Protein AF-E3MQ45-F1 (afdb_monomer_lite)

Foldseek 3Di:
DVVCVVPDPPPPDQDPVQQDDDDDDDDPDDDDDPPPDDDDDDDDPCPPVVCVVQPDDDPDDDDDDDCVLQDPPDDDLVSCPDFAKDFDWDQDDPPDPWFDDWDCPCVDTDGDRAPVCRNVVPPDDDPDDSVRRIDGGTHGDDDDRPPPPPVDPDD

Organism: Caenorhabditis remanei (NCBI:txid31234)

Radius of gyration: 19.61 Å; chains: 1; bounding box: 50×36×60 Å

pLDDT: mean 76.13, std 14.59, range [29.95, 93.06]

Structure (mmCIF, N/CA/C/O backbone):
data_AF-E3MQ45-F1
#
_entry.id   AF-E3MQ45-F1
#
loop_
_atom_site.group_PDB
_atom_site.id
_atom_site.type_symbol
_atom_site.label_atom_id
_atom_site.label_alt_id
_atom_site.label_comp_id
_atom_site.label_asym_id
_atom_site.label_entity_id
_atom_site.label_seq_id
_atom_site.pdbx_PDB_ins_code
_atom_site.Cartn_x
_atom_site.Cartn_y
_atom_site.Cartn_z
_atom_site.occupancy
_atom_site.B_iso_or_equiv
_atom_site.auth_seq_id
_atom_site.auth_comp_id
_atom_site.auth_asym_id
_atom_site.auth_atom_id
_atom_site.pdbx_PDB_model_num
ATOM 1 N N . MET A 1 1 ? 7.274 14.272 -33.955 1.00 42.59 1 MET A N 1
ATOM 2 C CA . MET A 1 1 ? 7.916 14.493 -32.634 1.00 42.59 1 MET A CA 1
ATOM 3 C C . MET A 1 1 ? 6.889 14.748 -31.536 1.00 42.59 1 MET A C 1
ATOM 5 O O . MET A 1 1 ? 7.006 14.107 -30.505 1.00 42.59 1 MET A O 1
ATOM 9 N N . ALA A 1 2 ? 5.870 15.592 -31.743 1.00 47.84 2 ALA A N 1
ATOM 10 C CA . ALA A 1 2 ? 4.781 15.780 -30.772 1.00 47.84 2 ALA A CA 1
ATOM 11 C C . ALA A 1 2 ? 4.006 14.478 -30.467 1.00 47.84 2 ALA A C 1
ATOM 13 O O . ALA A 1 2 ? 3.810 14.155 -29.301 1.00 47.84 2 ALA A O 1
ATOM 14 N N . ASP A 1 3 ? 3.702 13.669 -31.490 1.00 45.19 3 ASP A N 1
ATOM 15 C CA . ASP A 1 3 ? 3.008 12.377 -31.310 1.00 45.19 3 ASP A CA 1
ATOM 16 C C . ASP A 1 3 ? 3.829 11.341 -30.534 1.00 45.19 3 ASP A C 1
ATOM 18 O O . ASP A 1 3 ? 3.272 10.460 -29.886 1.00 45.19 3 ASP A O 1
ATOM 22 N N . PHE A 1 4 ? 5.161 11.458 -30.568 1.00 45.94 4 PHE A N 1
ATOM 23 C CA . PHE A 1 4 ? 6.047 10.609 -29.775 1.00 45.94 4 PHE A CA 1
ATOM 24 C C . PHE A 1 4 ? 5.925 10.963 -28.291 1.00 45.94 4 PHE A C 1
ATOM 26 O O . PHE A 1 4 ? 5.769 10.076 -27.473 1.00 45.94 4 PHE A O 1
ATOM 33 N N . PHE A 1 5 ? 5.895 12.246 -27.926 1.00 48.53 5 PHE A N 1
ATOM 34 C CA . PHE A 1 5 ? 5.673 12.642 -26.531 1.00 48.53 5 PHE A CA 1
ATOM 35 C C . PHE A 1 5 ? 4.230 12.424 -26.053 1.00 48.53 5 PHE A C 1
ATOM 37 O O . PHE A 1 5 ? 4.022 12.239 -24.858 1.00 48.53 5 PHE A O 1
ATOM 44 N N . ALA A 1 6 ? 3.249 12.431 -26.961 1.00 48.47 6 ALA A N 1
ATOM 45 C CA . ALA A 1 6 ? 1.842 12.201 -26.631 1.00 48.47 6 ALA A CA 1
ATOM 46 C C . ALA A 1 6 ? 1.508 10.715 -26.408 1.00 48.47 6 ALA A C 1
ATOM 48 O O . ALA A 1 6 ? 0.724 10.398 -25.519 1.00 48.47 6 ALA A O 1
ATOM 49 N N . ASN A 1 7 ? 2.122 9.814 -27.186 1.00 42.94 7 ASN A N 1
ATOM 50 C CA . ASN A 1 7 ? 1.800 8.381 -27.173 1.00 42.94 7 ASN A CA 1
ATOM 51 C C . ASN A 1 7 ? 2.869 7.506 -26.504 1.00 42.94 7 ASN A C 1
ATOM 53 O O . ASN A 1 7 ? 2.662 6.305 -26.334 1.00 42.94 7 ASN A O 1
ATOM 57 N N . HIS A 1 8 ? 4.030 8.059 -26.148 1.00 40.94 8 HIS A N 1
ATOM 58 C CA . HIS A 1 8 ? 5.042 7.305 -25.421 1.00 40.94 8 HIS A CA 1
ATOM 59 C C . HIS A 1 8 ? 4.682 7.294 -23.937 1.00 40.94 8 HIS A C 1
ATOM 61 O O . HIS A 1 8 ? 4.853 8.291 -23.230 1.00 40.94 8 HIS A O 1
ATOM 67 N N . GLU A 1 9 ? 4.201 6.148 -23.449 1.00 45.12 9 GLU A N 1
ATOM 68 C CA . GLU A 1 9 ? 4.227 5.854 -22.022 1.00 45.12 9 GLU A CA 1
ATOM 69 C C . GLU A 1 9 ? 5.687 5.915 -21.581 1.00 45.12 9 GLU A C 1
ATOM 71 O O . GLU A 1 9 ? 6.463 4.984 -21.790 1.00 45.12 9 GLU A O 1
ATOM 76 N N . VAL A 1 10 ? 6.093 7.058 -21.025 1.00 47.09 10 VAL A N 1
ATOM 77 C CA . VAL A 1 10 ? 7.412 7.210 -20.424 1.00 47.09 10 VAL A CA 1
ATOM 78 C C . VAL A 1 10 ? 7.531 6.083 -19.408 1.00 47.09 10 VAL A C 1
ATOM 80 O O . VAL A 1 10 ? 6.861 6.119 -18.373 1.00 47.09 10 VAL A O 1
ATOM 83 N N . SER A 1 11 ? 8.369 5.086 -19.705 1.00 52.78 11 SER A N 1
ATOM 84 C CA . SER A 1 11 ? 8.830 4.110 -18.726 1.00 52.78 11 SER A CA 1
ATOM 85 C C . SER A 1 11 ? 9.604 4.904 -17.687 1.00 52.78 11 SER A C 1
ATOM 87 O O . SER A 1 11 ? 10.809 5.127 -17.805 1.00 52.78 11 SER A O 1
ATOM 89 N N . ARG A 1 12 ? 8.872 5.466 -16.722 1.00 57.78 12 ARG A N 1
ATOM 90 C CA . ARG A 1 12 ? 9.441 6.290 -15.667 1.00 57.78 12 ARG A CA 1
ATOM 91 C C . ARG A 1 12 ? 10.474 5.433 -14.953 1.00 57.78 12 ARG A C 1
ATOM 93 O O . ARG A 1 12 ? 10.245 4.251 -14.706 1.00 57.78 12 ARG A O 1
ATOM 100 N N . ILE A 1 13 ? 11.600 6.045 -14.610 1.00 68.38 13 ILE A N 1
ATOM 101 C CA . ILE A 1 13 ? 12.596 5.415 -13.748 1.00 68.38 13 ILE A CA 1
ATOM 102 C C . ILE A 1 13 ? 11.873 4.935 -12.482 1.00 68.38 13 ILE A C 1
ATOM 104 O O . ILE A 1 13 ? 11.053 5.668 -11.916 1.00 68.38 13 ILE A O 1
ATOM 108 N N . LEU A 1 14 ? 12.138 3.695 -12.067 1.00 76.12 14 LEU A N 1
ATOM 109 C CA . LEU A 1 14 ? 11.556 3.110 -10.865 1.00 76.12 14 LEU A CA 1
ATOM 110 C C . LEU A 1 14 ? 12.016 3.906 -9.636 1.00 76.12 14 LEU A C 1
ATOM 112 O O . LEU A 1 14 ? 13.109 3.706 -9.114 1.00 76.12 14 LEU A O 1
ATOM 116 N N . GLN A 1 15 ? 11.173 4.824 -9.170 1.00 79.19 15 GLN A N 1
ATOM 117 C CA . GLN A 1 15 ? 11.413 5.592 -7.951 1.00 79.19 15 GLN A CA 1
ATOM 118 C C . GLN A 1 15 ? 10.844 4.833 -6.752 1.00 79.19 15 GLN A C 1
ATOM 120 O O . GLN A 1 15 ? 9.631 4.822 -6.530 1.00 79.19 15 GLN A O 1
ATOM 125 N N . MET A 1 16 ? 11.722 4.201 -5.972 1.00 81.12 16 MET A N 1
ATOM 126 C CA . MET A 1 16 ? 11.342 3.407 -4.793 1.00 81.12 16 MET A CA 1
ATOM 127 C C . MET A 1 16 ? 10.621 4.234 -3.725 1.00 81.12 16 MET A C 1
ATOM 129 O O . MET A 1 16 ? 9.694 3.751 -3.084 1.00 81.12 16 MET A O 1
ATOM 133 N N . GLU A 1 17 ? 10.976 5.511 -3.595 1.00 81.62 17 GLU A N 1
ATOM 134 C CA . GLU A 1 17 ? 10.362 6.449 -2.648 1.00 81.62 17 GLU A CA 1
ATOM 135 C C . GLU A 1 17 ? 8.849 6.595 -2.847 1.00 81.62 17 GLU A C 1
ATOM 137 O O . GLU A 1 17 ? 8.108 6.832 -1.894 1.00 81.62 17 GLU A O 1
ATOM 142 N N . ARG A 1 18 ? 8.359 6.399 -4.079 1.00 80.44 18 ARG A N 1
ATOM 143 C CA . ARG A 1 18 ? 6.925 6.487 -4.383 1.00 80.44 18 ARG A CA 1
ATOM 144 C C . ARG A 1 18 ? 6.123 5.320 -3.806 1.00 80.44 18 ARG A C 1
ATOM 146 O O . ARG A 1 18 ? 4.929 5.492 -3.583 1.00 80.44 18 ARG A O 1
ATOM 153 N N . ALA A 1 19 ? 6.763 4.181 -3.536 1.00 82.56 19 ALA A N 1
ATOM 154 C CA . ALA A 1 19 ? 6.132 3.041 -2.874 1.00 82.56 19 ALA A CA 1
ATOM 155 C C . ALA A 1 19 ? 6.020 3.229 -1.351 1.00 82.56 19 ALA A C 1
ATOM 157 O O . ALA A 1 19 ? 5.260 2.519 -0.694 1.00 82.56 19 ALA A O 1
ATOM 158 N N . LEU A 1 20 ? 6.760 4.182 -0.774 1.00 84.44 20 LEU A N 1
ATOM 159 C CA . LEU A 1 20 ? 6.705 4.470 0.654 1.00 84.44 20 LEU A CA 1
ATOM 160 C C . LEU A 1 20 ? 5.472 5.322 0.947 1.00 84.44 20 LEU A C 1
ATOM 162 O O . LEU A 1 20 ? 5.437 6.521 0.664 1.00 84.44 20 LEU A O 1
ATOM 166 N N . VAL A 1 21 ? 4.447 4.703 1.521 1.00 83.44 21 VAL A N 1
ATOM 167 C CA . VAL A 1 21 ? 3.215 5.363 1.966 1.00 83.44 21 VAL A CA 1
ATOM 168 C C . VAL A 1 21 ? 3.082 5.255 3.481 1.00 83.44 21 VAL A C 1
ATOM 170 O O . VAL A 1 21 ? 3.581 4.314 4.092 1.00 83.44 21 VAL A O 1
ATOM 173 N N . GLY A 1 22 ? 2.464 6.267 4.091 1.00 84.56 22 GLY A N 1
ATOM 174 C CA . GLY A 1 22 ? 2.228 6.287 5.532 1.00 84.56 22 GLY A CA 1
ATOM 175 C C . GLY A 1 22 ? 1.091 5.354 5.949 1.00 84.56 22 GLY A C 1
ATOM 176 O O . GLY A 1 22 ? 0.584 4.558 5.158 1.00 84.56 22 GLY A O 1
ATOM 177 N N . CYS A 1 23 ? 0.664 5.488 7.204 1.00 82.56 23 CYS A N 1
ATOM 178 C CA . CYS A 1 23 ? -0.513 4.785 7.703 1.00 82.56 23 CYS A CA 1
ATOM 179 C C . CYS A 1 23 ? -1.781 5.171 6.933 1.00 82.56 23 CYS A C 1
ATOM 181 O O . CYS A 1 23 ? -1.942 6.306 6.485 1.00 82.56 23 CYS A O 1
ATOM 183 N N . ARG A 1 24 ? -2.723 4.228 6.877 1.00 84.62 24 ARG A N 1
ATOM 184 C CA . ARG A 1 24 ? -4.101 4.498 6.477 1.00 84.62 24 ARG A CA 1
ATOM 185 C C . ARG A 1 24 ? -4.839 5.155 7.638 1.00 84.62 24 ARG A C 1
ATOM 187 O O . ARG A 1 24 ? -4.930 4.577 8.719 1.00 84.62 24 ARG A O 1
ATOM 194 N N . THR A 1 25 ? -5.382 6.337 7.395 1.00 82.19 25 THR A N 1
ATOM 195 C CA . THR A 1 25 ? -6.249 7.060 8.328 1.00 82.19 25 THR A CA 1
ATOM 196 C C . THR A 1 25 ? -7.534 7.406 7.599 1.00 82.19 25 THR A C 1
ATOM 198 O O . THR A 1 25 ? -7.540 8.288 6.745 1.00 82.19 25 THR A O 1
ATOM 201 N N . GLU A 1 26 ? -8.610 6.692 7.909 1.00 80.31 26 GLU A N 1
ATOM 202 C CA . GLU A 1 26 ? -9.913 6.874 7.274 1.00 80.31 26 GLU A CA 1
ATOM 203 C C . GLU A 1 26 ? -11.017 6.857 8.321 1.00 80.31 26 GLU A C 1
ATOM 205 O O . GLU A 1 26 ? -10.942 6.140 9.320 1.00 80.31 26 GLU A O 1
ATOM 210 N N . VAL A 1 27 ? -12.059 7.644 8.065 1.00 81.94 27 VAL A N 1
ATOM 211 C CA . VAL A 1 27 ? -13.252 7.703 8.901 1.00 81.94 27 VAL A CA 1
ATOM 212 C C . VAL A 1 27 ? -14.394 7.040 8.142 1.00 81.94 27 VAL A C 1
ATOM 214 O O . VAL A 1 27 ? -14.890 7.587 7.164 1.00 81.94 27 VAL A O 1
ATOM 217 N N . PHE A 1 28 ? -14.831 5.867 8.600 1.00 79.94 28 PHE A N 1
ATOM 218 C CA . PHE A 1 28 ? -15.963 5.155 7.987 1.00 79.94 28 PHE A CA 1
ATOM 219 C C . PHE A 1 28 ? -17.321 5.695 8.438 1.00 79.94 28 PHE A C 1
ATOM 221 O O . PHE A 1 28 ? -18.320 5.557 7.735 1.00 79.94 28 PHE A O 1
ATOM 228 N N . ARG A 1 29 ? -17.384 6.269 9.644 1.00 78.00 29 ARG A N 1
ATOM 229 C CA . ARG A 1 29 ? -18.615 6.804 10.222 1.00 78.00 29 ARG A CA 1
ATOM 230 C C . ARG A 1 29 ? -18.284 7.900 11.229 1.00 78.00 29 ARG A C 1
ATOM 232 O O . ARG A 1 29 ? -17.557 7.651 12.183 1.00 78.00 29 ARG A O 1
ATOM 239 N N . LEU A 1 30 ? -18.832 9.094 11.006 1.00 80.19 30 LEU A N 1
ATOM 240 C CA . LEU A 1 30 ? -18.604 10.268 11.858 1.00 80.19 30 LEU A CA 1
ATOM 241 C C . LEU A 1 30 ? -19.433 10.234 13.148 1.00 80.19 30 LEU A C 1
ATOM 243 O O . LEU A 1 30 ? -18.954 10.660 14.192 1.00 80.19 30 LEU A O 1
ATOM 247 N N . ILE A 1 31 ? -20.672 9.734 13.078 1.00 80.50 31 ILE A N 1
ATOM 248 C CA . ILE A 1 31 ? -21.613 9.718 14.203 1.00 80.50 31 ILE A CA 1
ATOM 249 C C . ILE A 1 31 ? -22.230 8.323 14.321 1.00 80.50 31 ILE A C 1
ATOM 251 O O . ILE A 1 31 ? -22.706 7.749 13.338 1.00 80.50 31 ILE A O 1
ATOM 255 N N . VAL A 1 32 ? -22.228 7.774 15.532 1.00 78.31 32 VAL A N 1
ATOM 256 C CA . VAL A 1 32 ? -22.889 6.512 15.882 1.00 78.31 32 VAL A CA 1
ATOM 257 C C . VAL A 1 32 ? -23.914 6.819 16.971 1.00 78.31 32 VAL A C 1
ATOM 259 O O . VAL A 1 32 ? -23.555 7.397 17.990 1.00 78.31 32 VAL A O 1
ATOM 262 N N . ASP A 1 33 ? -25.181 6.449 16.753 1.00 79.50 33 ASP A N 1
ATOM 263 C CA . ASP A 1 33 ? -26.229 6.570 17.777 1.00 79.50 33 ASP A CA 1
ATOM 264 C C . ASP A 1 33 ? -25.995 5.491 18.853 1.00 79.50 33 ASP A C 1
ATOM 266 O O . ASP A 1 33 ? -26.108 4.289 18.576 1.00 79.50 33 ASP A O 1
ATOM 270 N N . ASP A 1 34 ? -25.622 5.923 20.060 1.00 68.62 34 ASP A N 1
ATOM 271 C CA . ASP A 1 34 ? -25.202 5.085 21.196 1.00 68.62 34 ASP A CA 1
ATOM 272 C C . ASP A 1 34 ? -26.389 4.583 22.040 1.00 68.62 34 ASP A C 1
ATOM 274 O O . ASP A 1 34 ? -26.365 4.524 23.268 1.00 68.62 34 ASP A O 1
ATOM 278 N N . LYS A 1 35 ? -27.501 4.227 21.393 1.00 74.94 35 LYS A N 1
ATOM 279 C CA . LYS A 1 35 ? -28.667 3.672 22.097 1.00 74.94 35 LYS A CA 1
ATOM 280 C C . LYS A 1 35 ? -28.402 2.222 22.511 1.00 74.94 35 LYS A C 1
ATOM 282 O O . LYS A 1 35 ? -28.909 1.292 21.887 1.00 74.94 35 LYS A O 1
ATOM 287 N N . GLY A 1 36 ? -27.588 2.043 23.552 1.00 71.94 36 GLY A N 1
ATOM 288 C CA . GLY A 1 36 ? -27.342 0.766 24.225 1.00 71.94 36 GLY A CA 1
ATOM 289 C C . GLY A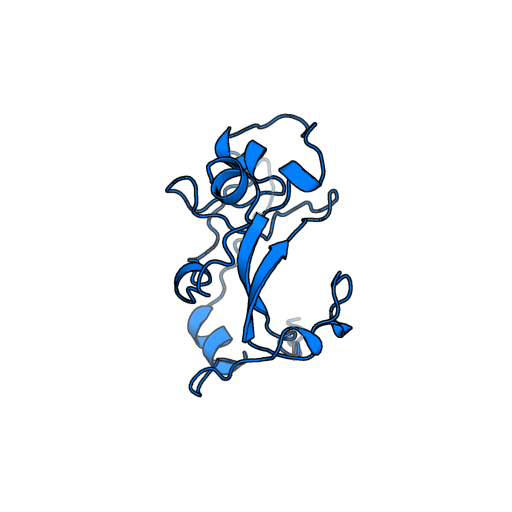 1 36 ? -26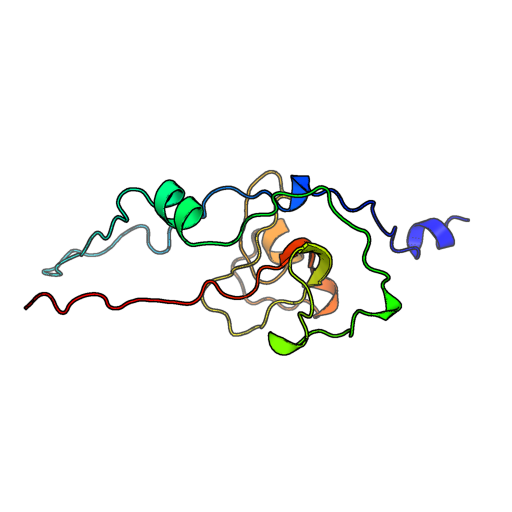.408 -0.192 23.482 1.00 71.94 36 GLY A C 1
ATOM 290 O O . GLY A 1 36 ? -26.551 -1.405 23.630 1.00 71.94 36 GLY A O 1
ATOM 291 N N . LYS A 1 37 ? -25.474 0.314 22.664 1.00 79.62 37 LYS A N 1
ATOM 292 C CA . LYS A 1 37 ? -24.518 -0.524 21.924 1.00 79.62 37 LYS A CA 1
ATOM 293 C C . LYS A 1 37 ? -23.145 -0.477 22.585 1.00 79.62 37 LYS A C 1
ATOM 295 O O . LYS A 1 37 ? -22.591 0.587 22.803 1.00 79.62 37 LYS A O 1
ATOM 300 N N . ILE A 1 38 ? -22.555 -1.641 22.840 1.00 78.88 38 ILE A N 1
ATOM 301 C CA . ILE A 1 38 ? -21.168 -1.725 23.311 1.00 78.88 38 ILE A CA 1
ATOM 302 C C . ILE A 1 38 ? -20.245 -1.539 22.104 1.00 78.88 38 ILE A C 1
ATOM 304 O O . ILE A 1 38 ? -20.320 -2.298 21.135 1.00 78.88 38 ILE A O 1
ATOM 308 N N . MET A 1 39 ? -19.387 -0.521 22.155 1.00 79.56 39 MET A N 1
ATOM 309 C CA . MET A 1 39 ? -18.393 -0.246 21.122 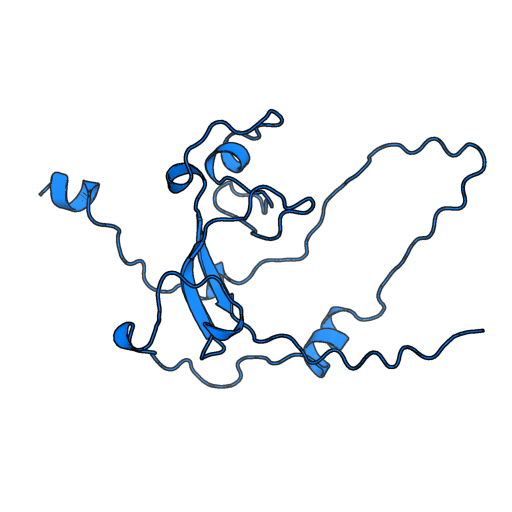1.00 79.56 39 MET A CA 1
ATOM 310 C C . MET A 1 39 ? -17.023 -0.757 21.563 1.00 79.56 39 MET A C 1
ATOM 312 O O . MET A 1 39 ? -16.530 -0.401 22.630 1.00 79.56 39 MET A O 1
ATOM 316 N N . ASN A 1 40 ? -16.395 -1.571 20.715 1.00 83.25 40 ASN A N 1
ATOM 317 C CA . ASN A 1 40 ? -15.064 -2.106 20.976 1.00 83.25 40 ASN A CA 1
ATOM 318 C C . ASN A 1 40 ? -14.018 -1.255 20.260 1.00 83.25 40 ASN A C 1
ATOM 320 O O . ASN A 1 40 ? -14.070 -1.095 19.039 1.00 83.25 40 ASN A O 1
ATOM 324 N N . PHE A 1 41 ? -13.051 -0.746 21.018 1.00 86.19 41 PHE A N 1
ATOM 325 C CA . PHE A 1 41 ? -11.864 -0.104 20.475 1.00 86.19 41 PHE A CA 1
ATOM 326 C C . PHE A 1 41 ? -10.709 -1.106 20.489 1.00 86.19 41 PHE A C 1
ATOM 328 O O . PHE A 1 41 ? -10.285 -1.556 21.551 1.00 86.19 41 PHE A O 1
ATOM 335 N N . ASN A 1 42 ? -10.226 -1.467 19.302 1.00 89.56 42 ASN A N 1
ATOM 336 C CA . ASN A 1 42 ? -9.098 -2.377 19.145 1.00 89.56 42 ASN A CA 1
ATOM 337 C C . ASN A 1 42 ? -7.864 -1.575 18.750 1.00 89.56 42 ASN A C 1
ATOM 339 O O . ASN A 1 42 ? -7.834 -0.996 17.665 1.00 89.56 42 ASN A O 1
ATOM 343 N N . ASP A 1 43 ? -6.844 -1.602 19.601 1.00 90.88 43 ASP A N 1
ATOM 344 C CA . ASP A 1 43 ? -5.530 -1.048 19.297 1.00 90.88 43 ASP A CA 1
ATOM 345 C C . ASP A 1 43 ? -4.474 -2.154 19.279 1.00 90.88 43 ASP A C 1
ATOM 347 O O . ASP A 1 43 ? -4.506 -3.097 20.076 1.00 90.88 43 ASP A O 1
ATOM 351 N N . VAL A 1 44 ? -3.538 -2.052 18.340 1.00 88.50 44 VAL A N 1
ATOM 352 C CA . VAL A 1 44 ? -2.438 -3.003 18.197 1.00 88.50 44 VAL A CA 1
ATOM 353 C C . VAL A 1 44 ? -1.205 -2.411 18.860 1.00 88.50 44 VAL A C 1
ATOM 355 O O . VAL A 1 44 ? -0.527 -1.548 18.301 1.00 88.50 44 VAL A O 1
ATOM 358 N N . ILE A 1 45 ? -0.863 -2.942 20.032 1.00 91.19 45 ILE A N 1
ATOM 359 C CA . ILE A 1 45 ? 0.350 -2.552 20.751 1.00 91.19 45 ILE A CA 1
ATOM 360 C C . ILE A 1 45 ? 1.570 -2.875 19.880 1.00 91.19 45 ILE A C 1
ATOM 362 O O . ILE A 1 45 ? 1.793 -4.023 19.492 1.00 91.19 45 ILE A O 1
ATOM 366 N N . SER A 1 46 ? 2.388 -1.859 19.596 1.00 91.50 46 SER A N 1
ATOM 367 C CA . SER A 1 46 ? 3.640 -2.005 18.842 1.00 91.50 46 SER A CA 1
ATOM 368 C C . SER A 1 46 ? 3.455 -2.593 17.434 1.00 91.50 46 SER A C 1
ATOM 370 O O . SER A 1 46 ? 4.180 -3.515 17.041 1.00 91.50 46 SER A O 1
ATOM 372 N N . LEU A 1 47 ? 2.520 -2.042 16.647 1.00 89.56 47 LEU A N 1
ATOM 373 C CA . LEU A 1 47 ? 2.277 -2.449 15.255 1.00 89.56 47 LEU A CA 1
ATOM 374 C C . LEU A 1 47 ? 3.567 -2.461 14.414 1.00 89.56 47 LEU A C 1
ATOM 376 O O . LEU A 1 47 ? 3.936 -3.503 13.874 1.00 89.56 47 LEU A O 1
ATOM 380 N N . TYR A 1 48 ? 4.293 -1.339 14.347 1.00 90.56 48 TYR A N 1
ATOM 381 C CA . TYR A 1 48 ? 5.522 -1.236 13.549 1.00 90.56 48 TYR A CA 1
ATOM 382 C C . TYR A 1 48 ? 6.611 -2.233 13.983 1.00 90.56 48 TYR A C 1
ATOM 384 O O . TYR A 1 48 ? 7.067 -2.994 13.128 1.00 90.56 48 TYR A O 1
ATOM 392 N N . PRO A 1 49 ? 7.001 -2.323 15.275 1.00 93.06 49 PRO A N 1
ATOM 393 C CA . PRO A 1 49 ? 7.934 -3.355 15.733 1.00 93.06 49 PRO A CA 1
ATOM 394 C C . PRO A 1 49 ? 7.494 -4.784 15.408 1.00 93.06 49 PRO A C 1
ATOM 396 O O . PRO A 1 49 ? 8.319 -5.611 15.019 1.00 93.06 49 PRO A O 1
ATOM 399 N N . SER A 1 50 ? 6.198 -5.080 15.523 1.00 90.06 50 SER A N 1
ATOM 400 C CA . SER A 1 50 ? 5.661 -6.403 15.195 1.00 90.06 50 SER A CA 1
ATOM 401 C C . SER A 1 50 ? 5.833 -6.725 13.711 1.00 90.06 50 SER A C 1
ATOM 403 O O . SER A 1 50 ? 6.308 -7.808 13.370 1.00 90.06 50 SER A O 1
ATOM 405 N N . VAL A 1 51 ? 5.521 -5.779 12.819 1.00 89.06 51 VAL A N 1
ATOM 406 C CA . VAL A 1 51 ? 5.738 -5.956 11.376 1.00 89.06 51 VAL A CA 1
ATOM 407 C C . VAL A 1 51 ? 7.231 -6.102 11.077 1.00 89.06 51 VAL A C 1
ATOM 409 O O . VAL A 1 51 ? 7.602 -7.046 10.386 1.00 89.06 51 VAL A O 1
ATOM 412 N N . MET A 1 52 ? 8.093 -5.263 11.664 1.00 88.94 52 MET A N 1
ATOM 413 C CA . MET A 1 52 ? 9.556 -5.344 11.511 1.00 88.94 52 MET A CA 1
ATOM 414 C C . MET A 1 52 ? 10.137 -6.703 11.924 1.00 88.94 52 MET A C 1
ATOM 416 O O . MET A 1 52 ? 11.080 -7.183 11.303 1.00 88.94 52 MET A O 1
ATOM 420 N N . LYS A 1 53 ? 9.560 -7.351 12.943 1.00 88.12 53 LYS A N 1
ATOM 421 C CA . LYS A 1 53 ? 10.011 -8.659 13.434 1.00 88.12 53 LYS A CA 1
ATOM 422 C C . LYS A 1 53 ? 9.564 -9.829 12.556 1.00 88.12 53 LYS A C 1
ATOM 424 O O . LYS A 1 53 ? 10.307 -10.796 12.406 1.00 88.12 53 LYS A O 1
ATOM 429 N N . TYR A 1 54 ? 8.328 -9.795 12.055 1.00 86.75 54 TYR A N 1
ATOM 430 C CA . TYR A 1 54 ? 7.704 -10.966 11.425 1.00 86.75 54 TYR A CA 1
ATOM 431 C C . TYR A 1 54 ? 7.628 -10.899 9.899 1.00 86.75 54 TYR A C 1
ATOM 433 O O . TYR A 1 54 ? 7.499 -11.944 9.256 1.00 86.75 54 TYR A O 1
ATOM 441 N N . CYS A 1 55 ? 7.686 -9.707 9.311 1.00 84.44 55 CYS A N 1
ATOM 442 C CA . CYS A 1 55 ? 7.603 -9.534 7.869 1.00 84.44 55 CYS A CA 1
ATOM 443 C C . CYS A 1 55 ? 8.975 -9.428 7.207 1.00 84.44 55 CYS A C 1
ATOM 445 O O . CYS A 1 55 ? 9.992 -9.157 7.838 1.00 84.44 55 CYS A O 1
ATOM 447 N N . ARG A 1 56 ? 8.997 -9.716 5.904 1.00 84.12 56 ARG A N 1
ATOM 448 C CA . ARG A 1 56 ? 10.214 -9.672 5.095 1.00 84.12 56 ARG A CA 1
ATOM 449 C C . ARG A 1 56 ? 10.478 -8.239 4.657 1.00 84.12 56 ARG A C 1
ATOM 451 O O . ARG A 1 56 ? 9.593 -7.617 4.074 1.00 84.12 56 ARG A O 1
ATOM 458 N N . PHE A 1 57 ? 11.703 -7.781 4.875 1.00 83.44 57 PHE A N 1
ATOM 459 C CA . PHE A 1 57 ? 12.189 -6.486 4.413 1.00 83.44 57 PHE A CA 1
ATOM 460 C C . PHE A 1 57 ? 13.325 -6.676 3.408 1.00 83.44 57 PHE A C 1
ATOM 462 O O . PHE A 1 57 ? 14.063 -7.662 3.507 1.00 83.44 57 PHE A O 1
ATOM 469 N N . PRO A 1 58 ? 13.470 -5.762 2.437 1.00 85.12 58 PRO A N 1
ATOM 470 C CA . PRO A 1 58 ? 14.661 -5.719 1.605 1.00 85.12 58 PRO A CA 1
ATOM 471 C C . PRO A 1 58 ? 15.862 -5.305 2.470 1.00 85.12 58 PRO A C 1
ATOM 473 O O . PRO A 1 58 ? 15.814 -4.280 3.144 1.00 85.12 58 PRO A O 1
ATOM 476 N N . VAL A 1 59 ? 16.917 -6.121 2.476 1.00 84.62 59 VAL A N 1
ATOM 477 C CA . VAL A 1 59 ? 18.183 -5.842 3.190 1.00 84.62 59 VAL A CA 1
ATOM 478 C C . VAL A 1 59 ? 19.305 -5.521 2.202 1.00 84.62 59 VAL A C 1
ATOM 480 O O . VAL A 1 59 ? 20.150 -4.675 2.469 1.00 84.62 59 VAL A O 1
ATOM 483 N N . GLU A 1 60 ? 19.284 -6.179 1.046 1.00 84.00 60 GLU A N 1
ATOM 484 C CA . GLU A 1 60 ? 20.318 -6.069 0.022 1.00 84.00 60 GLU A CA 1
ATOM 485 C C . GLU A 1 60 ? 20.017 -4.957 -0.991 1.00 84.00 60 GLU A C 1
ATOM 487 O O . GLU A 1 60 ? 18.844 -4.616 -1.201 1.00 84.00 60 GLU A O 1
ATOM 492 N N . PRO A 1 61 ? 21.050 -4.440 -1.687 1.00 83.50 61 PRO A N 1
ATOM 493 C CA . PRO A 1 61 ? 20.855 -3.578 -2.841 1.00 83.50 61 PRO A CA 1
ATOM 494 C C . PRO A 1 61 ? 19.941 -4.244 -3.881 1.00 83.50 61 PRO A C 1
ATOM 496 O O . PRO A 1 61 ? 20.032 -5.460 -4.104 1.00 83.50 61 PRO A O 1
ATOM 499 N N . PRO A 1 62 ? 19.060 -3.471 -4.534 1.00 82.81 62 PRO A N 1
ATOM 500 C CA . PRO A 1 62 ? 18.155 -4.017 -5.529 1.00 82.81 62 PRO A CA 1
ATOM 501 C C . PRO A 1 62 ? 18.920 -4.596 -6.717 1.00 82.81 62 PRO A C 1
ATOM 503 O O . PRO A 1 62 ? 19.944 -4.063 -7.142 1.00 82.81 62 PRO A O 1
ATOM 506 N N . ARG A 1 63 ? 18.397 -5.699 -7.253 1.00 83.69 63 ARG A N 1
ATOM 507 C CA . ARG A 1 63 ? 18.883 -6.322 -8.484 1.00 83.69 63 ARG A CA 1
ATOM 508 C C . ARG A 1 63 ? 17.835 -6.141 -9.564 1.00 83.69 63 ARG A C 1
ATOM 510 O O . ARG A 1 63 ? 16.650 -6.356 -9.302 1.00 83.69 63 ARG A O 1
ATOM 517 N N . ASP A 1 64 ? 18.283 -5.791 -10.759 1.00 82.31 64 ASP A N 1
ATOM 518 C CA . ASP A 1 64 ? 17.393 -5.642 -11.899 1.00 82.31 64 ASP A CA 1
ATOM 519 C C . ASP A 1 64 ? 16.825 -7.001 -12.307 1.00 82.31 64 ASP A C 1
ATOM 521 O O . ASP A 1 64 ? 17.555 -7.981 -12.480 1.00 82.31 64 ASP A O 1
ATOM 525 N N . VAL A 1 65 ? 15.504 -7.052 -12.456 1.00 80.62 65 VAL A N 1
ATOM 526 C CA . VAL A 1 65 ? 14.789 -8.217 -12.976 1.00 80.62 65 VAL A CA 1
ATOM 527 C C . VAL A 1 65 ? 14.392 -7.898 -14.415 1.00 80.62 65 VAL A C 1
ATOM 529 O O . VAL A 1 65 ? 13.698 -6.903 -14.642 1.00 80.62 65 VAL A O 1
ATOM 532 N N . PRO A 1 66 ? 14.824 -8.692 -15.409 1.00 78.69 66 PRO A N 1
ATOM 533 C CA . PRO A 1 66 ? 14.463 -8.433 -16.791 1.00 78.69 66 PRO A CA 1
ATOM 534 C C . PRO A 1 66 ? 12.958 -8.647 -16.993 1.00 78.69 66 PRO A C 1
ATOM 536 O O . PRO A 1 66 ? 12.391 -9.653 -16.576 1.00 78.69 66 PRO A O 1
ATOM 539 N N . ALA A 1 67 ? 12.312 -7.723 -17.707 1.00 73.69 67 ALA A N 1
ATOM 540 C CA . ALA A 1 67 ? 10.866 -7.761 -17.952 1.00 73.69 67 ALA A CA 1
ATOM 541 C C . ALA A 1 67 ? 10.379 -9.037 -18.669 1.00 73.69 67 ALA A C 1
ATOM 543 O O . ALA A 1 67 ? 9.206 -9.376 -18.580 1.00 73.69 67 ALA A O 1
ATOM 544 N N . LYS A 1 68 ? 11.274 -9.767 -19.350 1.00 76.12 68 LYS A N 1
ATOM 545 C CA . LYS A 1 68 ? 10.966 -11.042 -20.024 1.00 76.12 68 LYS A CA 1
ATOM 546 C C . LYS A 1 68 ? 10.532 -12.145 -19.059 1.00 76.12 68 LYS A C 1
ATOM 548 O O . LYS A 1 68 ? 9.798 -13.042 -19.462 1.00 76.12 68 LYS A O 1
ATOM 553 N N . ASP A 1 69 ? 10.969 -12.062 -17.806 1.00 75.81 69 ASP A N 1
ATOM 554 C CA . ASP A 1 69 ? 10.657 -13.056 -16.780 1.00 75.81 69 ASP A CA 1
ATOM 555 C C . ASP A 1 69 ? 9.314 -12.759 -16.087 1.00 75.81 69 ASP A C 1
ATOM 557 O O . ASP A 1 69 ? 8.831 -13.557 -15.279 1.00 75.81 69 ASP A O 1
ATOM 561 N N . LEU A 1 70 ? 8.696 -11.612 -16.400 1.00 76.94 70 LEU A N 1
ATOM 562 C CA . LEU A 1 70 ? 7.423 -11.175 -15.842 1.00 76.94 70 LEU A CA 1
ATOM 563 C C . LEU A 1 70 ? 6.275 -11.577 -16.767 1.00 76.94 70 LEU A C 1
ATOM 565 O O . LEU A 1 70 ? 6.193 -11.145 -17.915 1.00 76.94 70 LEU A O 1
ATOM 569 N N . LYS A 1 71 ? 5.349 -12.381 -16.244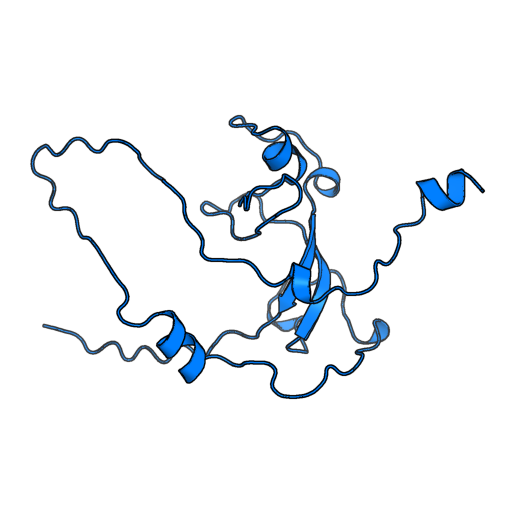 1.00 78.31 71 LYS A N 1
ATOM 570 C CA . LYS A 1 71 ? 4.082 -12.667 -16.922 1.00 78.31 71 LYS A CA 1
ATOM 571 C C . LYS A 1 71 ? 3.121 -11.505 -16.689 1.00 78.31 71 LYS A C 1
ATOM 573 O O . LYS A 1 71 ? 2.917 -11.111 -15.549 1.00 78.31 71 LYS A O 1
ATOM 578 N N . VAL A 1 72 ? 2.529 -10.973 -17.754 1.00 78.56 72 VAL A N 1
ATOM 579 C CA . VAL A 1 72 ? 1.528 -9.895 -17.702 1.00 78.56 72 VAL A CA 1
ATOM 580 C C . VAL A 1 72 ? 0.343 -10.315 -18.587 1.00 78.56 72 VAL A C 1
ATOM 582 O O . VAL A 1 72 ? 0.598 -10.804 -19.689 1.00 78.56 72 VAL A O 1
ATOM 585 N N . PRO A 1 73 ? -0.925 -10.150 -18.162 1.00 79.69 73 PRO A N 1
ATOM 586 C CA . PRO A 1 73 ? -1.381 -9.588 -16.888 1.00 79.69 73 PRO A CA 1
ATOM 587 C C . PRO A 1 73 ? -1.161 -10.537 -15.702 1.00 79.69 73 PRO A C 1
ATOM 589 O O . PRO A 1 73 ? -1.264 -11.752 -15.833 1.00 79.69 73 PRO A O 1
ATOM 592 N N . MET A 1 74 ? -0.867 -9.958 -14.537 1.00 82.38 74 MET A N 1
ATOM 593 C CA . MET A 1 74 ? -0.772 -10.686 -13.271 1.00 82.38 74 MET A CA 1
ATOM 594 C C . MET A 1 74 ? -2.130 -10.621 -12.583 1.00 82.38 74 MET A C 1
ATOM 596 O O . MET A 1 74 ? -2.547 -9.544 -12.157 1.00 82.38 74 MET A O 1
ATOM 600 N N . THR A 1 75 ? -2.819 -11.752 -12.484 1.00 83.19 75 THR A N 1
ATOM 601 C CA . THR A 1 75 ? -4.151 -11.820 -11.858 1.00 83.19 75 THR A CA 1
ATOM 602 C C . THR A 1 75 ? -4.146 -12.641 -10.578 1.00 83.19 75 THR A C 1
ATOM 604 O O . THR A 1 75 ? -4.986 -12.415 -9.709 1.00 83.19 75 THR A O 1
ATOM 607 N N . ALA A 1 76 ? -3.195 -13.568 -10.427 1.00 81.25 76 ALA A N 1
ATOM 608 C CA . ALA A 1 76 ? -3.081 -14.424 -9.255 1.00 81.25 76 ALA A CA 1
ATOM 609 C C . ALA A 1 76 ? -1.831 -14.087 -8.417 1.00 81.25 76 ALA A C 1
ATOM 611 O O . ALA A 1 76 ? -0.796 -13.688 -8.956 1.00 81.25 76 ALA A O 1
ATOM 612 N N . PRO A 1 77 ? -1.857 -14.315 -7.088 1.00 78.19 77 PRO A N 1
ATOM 613 C CA . PRO A 1 77 ? -0.673 -14.154 -6.240 1.00 78.19 77 PRO A CA 1
ATOM 614 C C . PRO A 1 77 ? 0.509 -15.054 -6.633 1.00 78.19 77 PRO A C 1
ATOM 616 O O . PRO A 1 77 ? 1.650 -14.756 -6.288 1.00 78.19 77 PRO A O 1
ATOM 619 N N . GLU A 1 78 ? 0.247 -16.164 -7.322 1.00 80.88 78 GLU A N 1
ATOM 620 C CA . GLU A 1 78 ? 1.255 -17.122 -7.797 1.00 80.88 78 GLU A CA 1
ATOM 621 C C . GLU A 1 78 ? 2.086 -16.577 -8.961 1.00 80.88 78 GLU A C 1
ATOM 623 O O . GLU A 1 78 ? 3.248 -16.958 -9.114 1.00 80.88 78 GLU A O 1
ATOM 628 N N . ASP A 1 79 ? 1.530 -15.628 -9.720 1.00 81.75 79 ASP A N 1
ATOM 629 C CA . ASP A 1 79 ? 2.229 -14.950 -10.811 1.00 81.75 79 ASP A CA 1
ATOM 630 C C . ASP A 1 79 ? 3.389 -14.087 -10.275 1.00 81.75 79 ASP A C 1
ATOM 632 O O . ASP A 1 79 ? 4.334 -13.774 -11.001 1.00 81.75 79 ASP A O 1
ATOM 636 N N . LEU A 1 80 ? 3.372 -13.744 -8.976 1.00 79.75 80 LEU A N 1
ATOM 637 C CA . LEU A 1 80 ? 4.434 -13.004 -8.290 1.00 79.75 80 LEU A CA 1
ATOM 638 C C . LEU A 1 80 ? 5.617 -13.913 -7.943 1.00 79.75 80 LEU A C 1
ATOM 640 O O . LEU A 1 80 ? 5.771 -14.456 -6.837 1.00 79.75 80 LEU A O 1
ATOM 644 N N . THR A 1 81 ? 6.513 -14.048 -8.912 1.00 78.50 81 THR A N 1
ATOM 645 C CA . THR A 1 81 ? 7.729 -14.863 -8.815 1.00 78.50 81 THR A CA 1
ATOM 646 C C . THR A 1 81 ? 8.800 -14.263 -7.901 1.00 78.50 81 THR A C 1
ATOM 648 O O . THR A 1 81 ? 9.620 -15.011 -7.369 1.00 78.50 81 THR A O 1
ATOM 651 N N . PHE A 1 82 ? 8.756 -12.956 -7.634 1.00 81.81 82 PHE A N 1
ATOM 652 C CA . PHE A 1 82 ? 9.755 -12.245 -6.836 1.00 81.81 82 PHE A CA 1
ATOM 653 C C . PHE A 1 82 ? 9.120 -11.349 -5.762 1.00 81.81 82 PHE A C 1
ATOM 655 O O . PHE A 1 82 ? 7.932 -11.031 -5.818 1.00 81.81 82 PHE A O 1
ATOM 662 N N . SER A 1 83 ? 9.929 -10.958 -4.774 1.00 83.56 83 SER A N 1
ATOM 663 C CA . SER A 1 83 ? 9.581 -9.903 -3.819 1.00 83.56 83 SER A CA 1
ATOM 664 C C . SER A 1 83 ? 10.449 -8.685 -4.108 1.00 83.56 83 SER A C 1
ATOM 666 O O . SER A 1 83 ? 11.674 -8.799 -4.063 1.00 83.56 83 SER A O 1
ATOM 668 N N . GLY A 1 84 ? 9.846 -7.544 -4.418 1.00 85.25 84 GLY A N 1
ATOM 669 C CA . GLY A 1 84 ? 10.589 -6.385 -4.900 1.00 85.25 84 GLY A CA 1
ATOM 670 C C . GLY A 1 84 ? 9.706 -5.181 -5.192 1.00 85.25 84 GLY A C 1
ATOM 671 O O . GLY A 1 84 ? 8.494 -5.210 -4.985 1.00 85.25 84 GLY A O 1
ATOM 672 N N . PHE A 1 85 ? 10.328 -4.121 -5.702 1.00 85.31 85 PHE A N 1
ATOM 673 C CA . PHE A 1 85 ? 9.613 -2.962 -6.226 1.00 85.31 85 PHE A CA 1
ATOM 674 C C . PHE A 1 85 ? 9.287 -3.182 -7.701 1.00 85.31 85 PHE A C 1
ATOM 676 O O . PHE A 1 85 ? 10.149 -3.603 -8.470 1.00 85.31 85 PHE A O 1
ATOM 683 N N . MET A 1 86 ? 8.056 -2.875 -8.094 1.00 82.88 86 MET A N 1
ATOM 684 C CA . MET A 1 86 ? 7.617 -2.914 -9.485 1.00 82.88 86 MET A CA 1
ATOM 685 C C . MET A 1 86 ? 6.873 -1.626 -9.812 1.00 82.88 86 MET A C 1
ATOM 687 O O . MET A 1 86 ? 6.039 -1.173 -9.029 1.00 82.88 86 MET A O 1
ATOM 691 N N . LEU A 1 87 ? 7.165 -1.052 -10.977 1.00 83.62 87 LEU A N 1
ATOM 692 C CA . LEU A 1 87 ? 6.335 -0.020 -11.582 1.00 83.62 87 LEU A CA 1
ATOM 693 C C . LEU A 1 87 ? 5.385 -0.711 -12.553 1.00 83.62 87 LEU A C 1
ATOM 695 O O . LEU A 1 87 ? 5.824 -1.232 -13.576 1.00 83.62 87 LEU A O 1
ATOM 699 N N . CYS A 1 88 ? 4.099 -0.727 -12.228 1.00 80.75 88 CYS A N 1
ATOM 700 C CA . CYS A 1 88 ? 3.092 -1.352 -13.070 1.00 80.75 88 CYS A CA 1
ATOM 701 C C . CYS A 1 88 ? 1.814 -0.521 -13.130 1.00 80.75 88 CYS A C 1
ATOM 703 O O . CYS A 1 88 ? 1.564 0.378 -12.316 1.00 80.75 88 CYS A O 1
ATOM 705 N N . ARG A 1 89 ? 1.016 -0.830 -14.151 1.00 85.50 89 ARG A N 1
ATOM 706 C CA . ARG A 1 89 ? -0.360 -0.376 -14.266 1.00 85.50 89 ARG A CA 1
ATOM 707 C C . ARG A 1 89 ? -1.237 -1.354 -13.493 1.00 85.50 89 ARG A C 1
ATOM 709 O O . ARG A 1 89 ? -1.262 -2.538 -13.814 1.00 85.50 89 ARG A O 1
ATOM 716 N N . VAL A 1 90 ? -1.909 -0.866 -12.458 1.00 84.94 90 VAL A N 1
ATOM 717 C CA . VAL A 1 90 ? -2.757 -1.668 -11.574 1.00 84.94 90 VAL A CA 1
ATOM 718 C C . VAL A 1 90 ? -4.206 -1.264 -11.784 1.00 84.94 90 VAL A C 1
ATOM 720 O O . VAL A 1 90 ? -4.544 -0.084 -11.684 1.00 84.94 90 VAL A O 1
ATOM 723 N N . LEU A 1 91 ? -5.051 -2.252 -12.058 1.00 86.94 91 LEU A N 1
ATOM 724 C CA . LEU A 1 91 ? -6.500 -2.113 -12.071 1.00 86.94 91 LEU A CA 1
ATOM 725 C C . LEU A 1 91 ? -7.050 -2.728 -10.781 1.00 86.94 91 LEU A C 1
ATOM 727 O O . LEU A 1 91 ? -6.727 -3.869 -10.452 1.00 86.94 91 LEU A O 1
ATOM 731 N N . ALA A 1 92 ? -7.829 -1.953 -10.028 1.00 84.12 92 ALA A N 1
ATOM 732 C CA . ALA A 1 92 ? -8.495 -2.454 -8.834 1.00 84.12 92 ALA A CA 1
ATOM 733 C C . ALA A 1 92 ? -9.781 -3.206 -9.223 1.00 84.12 92 ALA A C 1
ATOM 735 O O . ALA A 1 92 ? -10.488 -2.729 -10.110 1.00 84.12 92 ALA A O 1
ATOM 736 N N . PRO A 1 93 ? -10.118 -4.319 -8.545 1.00 85.00 93 PRO A N 1
ATOM 737 C CA . PRO A 1 93 ? -11.430 -4.946 -8.675 1.00 85.00 93 PRO A CA 1
ATOM 738 C C . PRO A 1 93 ? -12.563 -3.992 -8.281 1.00 85.00 93 PRO A C 1
ATOM 740 O O . PRO A 1 93 ? -12.393 -3.138 -7.405 1.00 85.00 93 PRO A O 1
ATOM 743 N N . ASP A 1 94 ? -13.726 -4.177 -8.898 1.00 79.88 94 ASP A N 1
ATOM 744 C CA . ASP A 1 94 ? -14.902 -3.312 -8.719 1.00 79.88 94 ASP A CA 1
ATOM 745 C C . ASP A 1 94 ? -15.611 -3.565 -7.384 1.00 79.88 94 ASP A C 1
ATOM 747 O O . ASP A 1 94 ? -16.233 -2.672 -6.817 1.00 79.88 94 ASP A O 1
ATOM 751 N N . ASP A 1 95 ? -15.497 -4.781 -6.852 1.00 81.38 95 ASP A N 1
ATOM 752 C CA . ASP A 1 95 ? -16.256 -5.287 -5.707 1.00 81.38 95 ASP A CA 1
ATOM 753 C C . ASP A 1 95 ? -15.557 -5.079 -4.351 1.00 81.38 95 ASP A C 1
ATOM 755 O O . ASP A 1 95 ? -15.922 -5.670 -3.327 1.00 81.38 95 ASP A O 1
ATOM 759 N N . LEU A 1 96 ? -14.546 -4.211 -4.306 1.00 82.62 96 LEU A N 1
ATOM 760 C CA . LEU A 1 96 ? -13.718 -4.030 -3.124 1.00 82.62 96 LEU A CA 1
ATOM 761 C C . LEU A 1 96 ? -14.306 -2.982 -2.164 1.00 82.62 96 LEU A C 1
ATOM 763 O O . LEU A 1 96 ? -14.179 -1.778 -2.363 1.00 82.62 96 LEU A O 1
ATOM 767 N N . ARG A 1 97 ? -14.881 -3.443 -1.044 1.00 81.56 97 ARG A N 1
ATOM 768 C CA . ARG A 1 97 ? -15.471 -2.565 -0.005 1.00 81.56 97 ARG A CA 1
ATOM 769 C C . ARG A 1 97 ? -14.486 -1.584 0.629 1.00 81.56 97 ARG A C 1
ATOM 771 O O . ARG A 1 97 ? -14.886 -0.527 1.102 1.00 81.56 97 ARG A O 1
ATOM 778 N N . LEU A 1 98 ? -13.219 -1.980 0.724 1.00 84.06 98 LEU A N 1
ATOM 779 C CA . LEU A 1 98 ? -12.155 -1.178 1.313 1.00 84.06 98 LEU A CA 1
ATOM 780 C C . LEU A 1 98 ? -11.074 -0.983 0.259 1.00 84.06 98 LEU A C 1
ATOM 782 O O . LEU A 1 98 ? -10.336 -1.934 -0.007 1.00 84.06 98 LEU A O 1
ATOM 786 N N . PRO A 1 99 ? -10.927 0.218 -0.319 1.00 84.81 99 PRO A N 1
ATOM 787 C CA . PRO A 1 99 ? -9.875 0.443 -1.291 1.00 84.81 99 PRO A CA 1
ATOM 788 C C . PRO A 1 99 ? -8.510 0.223 -0.637 1.00 84.81 99 PRO A C 1
ATOM 790 O O . PRO A 1 99 ? -8.287 0.639 0.500 1.00 84.81 99 PRO A O 1
ATOM 793 N N . LEU A 1 100 ? -7.614 -0.477 -1.328 1.00 82.94 100 LEU A N 1
ATOM 794 C CA . LEU A 1 100 ? -6.277 -0.808 -0.817 1.00 82.94 100 LEU A CA 1
ATOM 795 C C . LEU A 1 100 ? -5.172 -0.009 -1.504 1.00 82.94 100 LEU A C 1
ATOM 797 O O . LEU A 1 100 ? -4.096 0.164 -0.936 1.00 82.94 100 LEU A O 1
ATOM 801 N N . ILE A 1 101 ? -5.432 0.470 -2.720 1.00 83.19 101 ILE A N 1
ATOM 802 C CA . ILE A 1 101 ? -4.444 1.187 -3.515 1.00 83.19 101 ILE A CA 1
ATOM 803 C C . ILE A 1 101 ? -4.418 2.635 -3.051 1.00 83.19 101 ILE A C 1
ATOM 805 O O . ILE A 1 101 ? -5.433 3.329 -3.092 1.00 83.19 101 ILE A O 1
ATOM 809 N N . ALA A 1 102 ? -3.242 3.062 -2.604 1.00 80.94 102 ALA A N 1
ATOM 810 C CA . ALA A 1 102 ? -2.994 4.427 -2.189 1.00 80.94 102 ALA A CA 1
ATOM 811 C C . ALA A 1 102 ? -2.442 5.244 -3.360 1.00 80.94 102 ALA A C 1
ATOM 813 O O . ALA A 1 102 ? -1.524 4.795 -4.052 1.00 80.94 102 ALA A O 1
ATOM 814 N N . ASP A 1 103 ? -2.939 6.464 -3.532 1.00 80.69 103 ASP A N 1
ATOM 815 C CA . ASP A 1 103 ? -2.373 7.450 -4.444 1.00 80.69 103 ASP A CA 1
ATOM 816 C C . ASP A 1 103 ? -2.015 8.736 -3.687 1.00 80.69 103 ASP A C 1
ATOM 818 O O . ASP A 1 103 ? -2.695 9.154 -2.752 1.00 80.69 103 ASP A O 1
ATOM 822 N N . LYS A 1 104 ? -0.901 9.349 -4.091 1.00 75.69 104 LYS A N 1
ATOM 823 C CA . LYS A 1 104 ? -0.394 10.632 -3.577 1.00 75.69 104 LYS A CA 1
ATOM 824 C C . LYS A 1 104 ? -0.469 11.747 -4.620 1.00 75.69 104 LYS A C 1
ATOM 826 O O . LYS A 1 104 ? -0.043 12.867 -4.347 1.00 75.69 104 LYS A O 1
ATOM 831 N N . SER A 1 105 ? -0.956 11.453 -5.826 1.00 67.50 105 SER A N 1
ATOM 832 C CA . SER A 1 105 ? -0.964 12.389 -6.956 1.00 67.50 105 SER A CA 1
ATOM 833 C C . SER A 1 105 ? -1.710 13.699 -6.672 1.00 67.50 105 SER A C 1
ATOM 835 O O . SER A 1 105 ? -1.369 14.729 -7.249 1.00 67.50 105 SER A O 1
ATOM 837 N N . CYS A 1 106 ? -2.670 13.680 -5.747 1.00 67.06 106 CYS A N 1
ATOM 838 C CA . CYS A 1 106 ? -3.521 14.818 -5.401 1.00 67.06 106 CYS A CA 1
ATOM 839 C C . CYS A 1 106 ? -2.989 15.649 -4.213 1.00 67.06 106 CYS A C 1
ATOM 841 O O . CYS A 1 106 ? -3.736 16.411 -3.607 1.00 67.06 106 CYS A O 1
ATOM 843 N N . GLY A 1 107 ? -1.720 15.472 -3.816 1.00 73.25 107 GLY A N 1
ATOM 844 C CA . GLY A 1 107 ? -1.109 16.163 -2.667 1.00 73.25 107 GLY A CA 1
ATOM 845 C C . GLY A 1 107 ? -1.563 15.647 -1.292 1.00 73.25 107 GLY A C 1
ATOM 846 O O . GLY A 1 107 ? -0.963 15.987 -0.275 1.00 73.25 107 GLY A O 1
ATOM 847 N N . LYS A 1 108 ? -2.578 14.779 -1.263 1.00 81.69 108 LYS A N 1
ATOM 848 C CA . LYS A 1 108 ? -3.050 14.019 -0.102 1.00 81.69 108 LYS A CA 1
ATOM 849 C C . LYS A 1 108 ? -2.894 12.525 -0.385 1.00 81.69 108 LYS A C 1
ATOM 851 O O . LYS A 1 108 ? -2.927 12.112 -1.542 1.00 81.69 108 LYS A O 1
ATOM 856 N N . LEU A 1 109 ? -2.728 11.727 0.670 1.00 83.44 109 LEU A N 1
ATOM 857 C CA . LEU A 1 109 ? -2.776 10.270 0.570 1.00 83.44 109 LEU A CA 1
ATOM 858 C C . LEU A 1 109 ? -4.243 9.838 0.548 1.00 83.44 109 LEU A C 1
ATOM 860 O O . LEU A 1 109 ? -4.929 9.960 1.561 1.00 83.44 109 LEU A O 1
ATOM 864 N N . VAL A 1 110 ? -4.707 9.361 -0.601 1.00 83.88 110 VAL A N 1
ATOM 865 C CA . VAL A 1 110 ? -6.090 8.920 -0.808 1.00 83.88 110 VAL A CA 1
ATOM 866 C C . VAL A 1 110 ? -6.122 7.457 -1.221 1.00 83.88 110 VAL A C 1
ATOM 868 O O . VAL A 1 110 ? -5.215 6.972 -1.896 1.00 83.88 110 VAL A O 1
ATOM 871 N N . PHE A 1 111 ? -7.171 6.755 -0.802 1.00 85.44 111 PHE A N 1
ATOM 872 C CA . PHE A 1 111 ? -7.423 5.367 -1.168 1.00 85.44 111 PHE A CA 1
ATOM 873 C C . PHE A 1 111 ? -8.757 5.292 -1.908 1.00 85.44 111 PHE A C 1
ATOM 875 O O . PHE A 1 111 ? -9.750 5.878 -1.491 1.00 85.44 111 PHE A O 1
ATOM 882 N N . GLY A 1 112 ? -8.786 4.559 -3.010 1.00 83.50 112 GLY A N 1
ATOM 883 C CA . GLY A 1 112 ? -9.926 4.473 -3.915 1.00 83.50 112 GLY A CA 1
ATOM 884 C C . GLY A 1 112 ? -9.705 3.408 -4.989 1.00 83.50 112 GLY A C 1
ATOM 885 O O . GLY A 1 112 ? -8.652 2.770 -5.043 1.00 83.50 112 GLY A O 1
ATOM 886 N N . LEU A 1 113 ? -10.706 3.228 -5.847 1.00 86.62 113 LEU A N 1
ATOM 887 C CA . LEU A 1 113 ? -10.700 2.218 -6.915 1.00 86.62 113 LEU A CA 1
ATOM 888 C C . LEU A 1 113 ? -10.486 2.813 -8.313 1.00 86.62 113 LEU A C 1
ATOM 890 O O . LEU A 1 113 ? -10.140 2.084 -9.237 1.00 86.62 113 LEU A O 1
ATOM 894 N N . CYS A 1 114 ? -10.681 4.125 -8.470 1.00 86.19 114 CYS A N 1
ATOM 895 C CA . CYS A 1 114 ? -10.492 4.844 -9.726 1.00 86.19 114 CYS A CA 1
ATOM 896 C C . CYS A 1 114 ? -9.634 6.090 -9.502 1.00 86.19 114 CYS A C 1
ATOM 898 O O . CYS A 1 114 ? -9.926 6.906 -8.627 1.00 86.19 114 CYS A O 1
ATOM 900 N N . LYS A 1 115 ? -8.599 6.252 -10.328 1.00 84.69 115 LYS A N 1
ATOM 901 C CA . LYS A 1 115 ? -7.689 7.402 -10.287 1.00 84.69 115 LYS A CA 1
ATOM 902 C C . LYS A 1 115 ? -8.392 8.734 -10.516 1.00 84.69 115 LYS A C 1
ATOM 904 O O . LYS A 1 115 ? -8.071 9.715 -9.851 1.00 84.69 115 LYS A O 1
ATOM 909 N N . ILE A 1 116 ? -9.335 8.770 -11.453 1.00 84.50 116 ILE A N 1
ATOM 910 C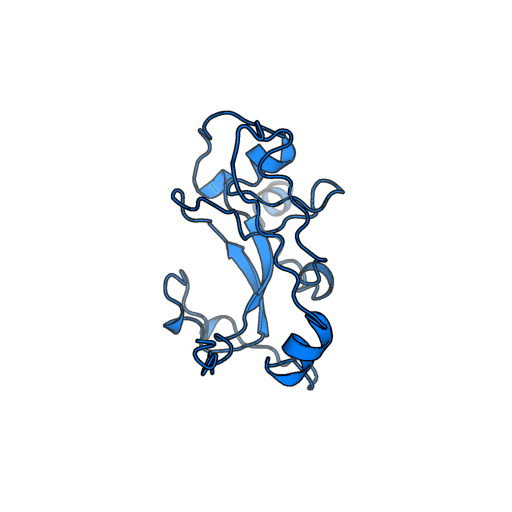 CA . ILE A 1 116 ? -10.059 9.993 -11.805 1.00 84.50 116 ILE A CA 1
ATOM 911 C C . ILE A 1 116 ? -11.043 10.357 -10.693 1.00 84.50 116 ILE A C 1
ATOM 913 O O . ILE A 1 116 ? -10.974 11.470 -10.183 1.00 84.50 116 ILE A O 1
ATOM 917 N N . CYS A 1 117 ? -11.843 9.398 -10.209 1.00 85.50 117 CYS A N 1
ATOM 918 C CA . CYS A 1 117 ? -12.760 9.646 -9.092 1.00 85.50 117 CYS A CA 1
ATOM 919 C C . CYS A 1 117 ? -12.037 10.129 -7.831 1.00 85.50 117 CYS A C 1
ATOM 921 O O . CYS A 1 117 ? -12.534 11.022 -7.155 1.00 85.50 117 CYS A O 1
ATOM 923 N N . MET A 1 118 ? -10.857 9.576 -7.519 1.00 83.19 118 MET A N 1
ATOM 924 C CA . MET A 1 118 ? -10.047 10.067 -6.398 1.00 83.19 118 MET A CA 1
ATOM 925 C C . MET A 1 118 ? -9.638 11.532 -6.578 1.00 83.19 118 MET A C 1
ATOM 927 O O . MET A 1 118 ? -9.622 12.287 -5.611 1.00 83.19 118 MET A O 1
ATOM 931 N N . ARG A 1 119 ? -9.265 11.919 -7.803 1.00 82.94 119 ARG A N 1
ATOM 932 C CA . ARG A 1 119 ? -8.799 13.273 -8.115 1.00 82.94 119 ARG A CA 1
ATOM 933 C C . ARG A 1 119 ? -9.927 14.297 -8.093 1.00 82.94 119 ARG A C 1
ATOM 935 O O . ARG A 1 119 ? -9.695 15.435 -7.704 1.00 82.94 119 ARG A O 1
ATOM 942 N N . GLU A 1 120 ? -11.110 13.892 -8.532 1.00 85.31 120 GLU A N 1
ATOM 943 C CA . GLU A 1 120 ? -12.309 14.731 -8.585 1.00 85.31 120 GLU A CA 1
ATOM 944 C C . GLU A 1 120 ? -13.131 14.677 -7.290 1.00 85.31 120 GLU A C 1
ATOM 946 O O . GLU A 1 120 ? -14.140 15.365 -7.184 1.00 85.31 120 GLU A O 1
ATOM 951 N N . GLU A 1 121 ? -12.700 13.879 -6.306 1.00 81.31 121 GLU A N 1
ATOM 952 C CA . GLU A 1 121 ? -13.417 13.632 -5.049 1.00 81.31 121 GLU A CA 1
ATOM 953 C C . GLU A 1 121 ? -14.874 13.170 -5.285 1.00 81.31 121 GLU A C 1
ATOM 955 O O . GLU A 1 121 ? -15.787 13.510 -4.530 1.00 81.31 121 GLU A O 1
ATOM 960 N N . ASN A 1 122 ? -15.094 12.373 -6.339 1.00 82.62 122 ASN A N 1
ATOM 961 C CA . ASN A 1 122 ? -16.422 11.894 -6.715 1.00 82.62 122 ASN A CA 1
ATOM 962 C C . ASN A 1 122 ? -16.957 10.885 -5.681 1.00 82.62 122 ASN A C 1
ATOM 964 O O . ASN A 1 122 ? -16.289 9.897 -5.366 1.00 82.62 122 ASN A O 1
ATOM 968 N N . GLN A 1 123 ? -18.168 11.134 -5.180 1.00 79.50 123 GLN A N 1
ATOM 969 C CA . GLN A 1 123 ? -18.872 10.276 -4.219 1.00 79.50 123 GLN A CA 1
ATOM 970 C C . GLN A 1 123 ? -19.940 9.390 -4.880 1.00 79.50 123 GLN A C 1
ATOM 972 O O . GLN A 1 123 ? -20.478 8.503 -4.222 1.00 79.50 123 GLN A O 1
ATOM 977 N N . GLU A 1 124 ? -20.230 9.625 -6.161 1.00 82.88 124 GLU A N 1
ATOM 978 C CA . GLU A 1 124 ? -21.226 8.894 -6.944 1.00 82.88 124 GLU A CA 1
ATOM 979 C C . GLU A 1 124 ? -20.625 7.662 -7.639 1.00 82.88 124 GLU A C 1
ATOM 981 O O . GLU A 1 124 ? -19.403 7.465 -7.681 1.00 82.88 124 GLU A O 1
ATOM 986 N N . ASP A 1 125 ? -21.494 6.845 -8.239 1.00 83.31 125 ASP A N 1
ATOM 987 C CA . ASP A 1 125 ? -21.091 5.660 -8.994 1.00 83.31 125 ASP A CA 1
ATOM 988 C C . ASP A 1 125 ? -20.132 6.015 -10.143 1.00 83.31 125 ASP A C 1
ATOM 990 O O . ASP A 1 125 ? -20.376 6.896 -10.973 1.00 83.31 125 ASP A O 1
ATOM 994 N N . CYS A 1 126 ? -19.011 5.295 -10.206 1.00 84.06 126 CYS A N 1
ATOM 995 C CA . CYS A 1 126 ? -17.983 5.503 -11.217 1.00 84.06 126 CYS A CA 1
ATOM 996 C C . CYS A 1 126 ? -18.452 5.001 -12.593 1.00 84.06 126 CYS A C 1
ATOM 998 O O . CYS A 1 126 ? -18.759 3.824 -12.745 1.00 84.06 126 CYS A O 1
ATOM 1000 N N . GLN A 1 127 ? -18.407 5.868 -13.609 1.00 86.00 127 GLN A N 1
ATOM 1001 C CA . GLN A 1 127 ? -18.730 5.541 -15.012 1.00 86.00 127 GLN A CA 1
ATOM 1002 C C . GLN A 1 127 ? -17.485 5.438 -15.917 1.00 86.00 127 GLN A C 1
ATOM 1004 O O . GLN A 1 127 ? -17.598 5.339 -17.136 1.00 86.00 127 GLN A O 1
ATOM 1009 N N . HIS A 1 128 ? -16.287 5.502 -15.331 1.00 86.00 128 HIS A N 1
ATOM 1010 C CA . HIS A 1 128 ? -15.023 5.480 -16.066 1.00 86.00 128 HIS A CA 1
ATOM 1011 C C . HIS A 1 128 ? -14.683 4.088 -16.602 1.00 86.00 128 HIS A C 1
ATOM 1013 O O . HIS A 1 128 ? -14.972 3.073 -15.967 1.00 86.00 128 HIS A O 1
ATOM 1019 N N . THR A 1 129 ? -13.984 4.058 -17.732 1.00 87.38 129 THR A N 1
ATOM 1020 C CA . THR A 1 129 ? -13.464 2.821 -18.330 1.00 87.38 129 THR A CA 1
ATOM 1021 C C . THR A 1 129 ? -12.312 2.236 -17.509 1.00 87.38 129 THR A C 1
ATOM 1023 O O . THR A 1 129 ? -11.628 2.949 -16.774 1.00 87.38 129 THR A O 1
ATOM 1026 N N . ASP A 1 130 ? -12.039 0.937 -17.647 1.00 84.75 130 ASP A N 1
ATOM 1027 C CA . ASP A 1 130 ? -10.933 0.276 -16.932 1.00 84.75 130 ASP A CA 1
ATOM 1028 C C . ASP A 1 130 ? -9.582 0.956 -17.178 1.00 84.75 130 ASP A C 1
ATOM 1030 O O . ASP A 1 130 ? -8.749 1.081 -16.272 1.00 84.75 130 ASP A O 1
ATOM 1034 N N . ASP A 1 131 ? -9.389 1.481 -18.387 1.00 83.50 131 ASP A N 1
ATOM 1035 C CA . ASP A 1 131 ? -8.183 2.205 -18.733 1.00 83.50 131 ASP A CA 1
ATOM 1036 C C . ASP A 1 131 ? -8.028 3.503 -17.924 1.00 83.50 131 ASP A C 1
ATOM 1038 O O . ASP A 1 131 ? -6.959 3.780 -17.370 1.00 83.50 131 ASP A O 1
ATOM 1042 N N . GLU A 1 132 ? -9.102 4.270 -17.800 1.00 83.19 132 GLU A N 1
ATOM 1043 C CA . GLU A 1 132 ? -9.161 5.516 -17.034 1.00 83.19 132 GLU A CA 1
ATOM 1044 C C . GLU A 1 132 ? -9.076 5.283 -15.523 1.00 83.19 132 GLU A C 1
ATOM 104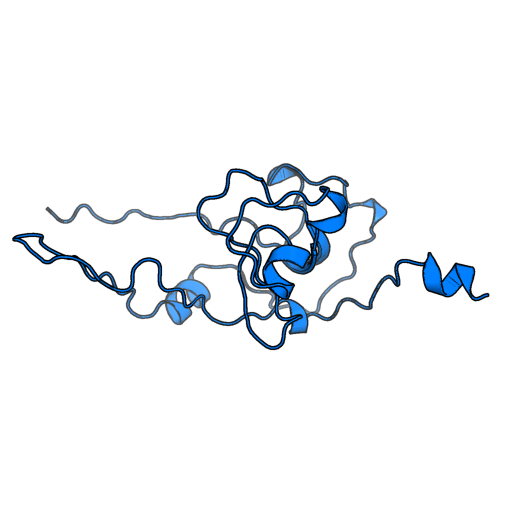6 O O . GLU A 1 132 ? -8.504 6.089 -14.781 1.00 83.19 132 GLU A O 1
ATOM 1051 N N . ARG A 1 133 ? -9.621 4.156 -15.058 1.00 84.88 133 ARG A N 1
ATOM 1052 C CA . ARG A 1 133 ? -9.614 3.765 -13.645 1.00 84.88 133 ARG A CA 1
ATOM 1053 C C . ARG A 1 133 ? -8.235 3.352 -13.161 1.00 84.88 133 ARG A C 1
ATOM 1055 O O . ARG A 1 133 ? -7.904 3.605 -12.003 1.00 84.88 133 ARG A O 1
ATOM 1062 N N . SER A 1 134 ? -7.456 2.722 -14.034 1.00 85.25 134 SER A N 1
ATOM 1063 C CA . SER A 1 134 ? -6.153 2.156 -13.703 1.00 85.25 134 SER A CA 1
ATOM 1064 C C . SER A 1 134 ? -5.130 3.182 -13.185 1.00 85.25 134 SER A C 1
ATOM 1066 O O . SER A 1 134 ? -5.111 4.365 -13.543 1.00 85.25 134 SER A O 1
ATOM 1068 N N . PHE A 1 135 ? -4.210 2.698 -12.353 1.00 80.69 135 PHE A N 1
ATOM 1069 C CA . PHE A 1 135 ? -3.175 3.499 -11.708 1.00 80.69 135 PHE A CA 1
ATOM 1070 C C . PHE A 1 135 ? -1.793 3.069 -12.173 1.00 80.69 135 PHE A C 1
ATOM 1072 O O . PHE A 1 135 ? -1.467 1.888 -12.134 1.00 80.69 135 PHE A O 1
ATOM 1079 N N . THR A 1 136 ? -0.930 4.021 -12.514 1.00 80.12 136 THR A N 1
ATOM 1080 C CA . THR A 1 136 ? 0.504 3.750 -12.674 1.00 80.12 136 THR A CA 1
ATOM 1081 C C . THR A 1 136 ? 1.198 3.996 -11.338 1.00 80.12 136 THR A C 1
ATOM 1083 O O . THR A 1 136 ? 1.459 5.148 -10.971 1.00 80.12 136 THR A O 1
ATOM 1086 N N . ALA A 1 137 ? 1.493 2.926 -10.602 1.00 73.75 137 ALA A N 1
ATOM 1087 C CA . ALA A 1 137 ? 2.064 3.009 -9.263 1.00 73.75 137 ALA A CA 1
ATOM 1088 C C . ALA A 1 137 ? 3.325 2.149 -9.130 1.00 73.75 137 ALA A C 1
ATOM 1090 O O . ALA A 1 137 ? 3.428 1.062 -9.692 1.00 73.75 137 ALA A O 1
ATOM 1091 N N . CYS A 1 138 ? 4.290 2.664 -8.366 1.00 78.00 138 CYS A N 1
ATOM 1092 C CA . CYS A 1 138 ? 5.404 1.874 -7.861 1.00 78.00 138 CYS A CA 1
ATOM 1093 C C . CYS A 1 138 ? 4.921 1.195 -6.579 1.00 78.00 138 CYS A C 1
ATOM 1095 O O . CYS A 1 138 ? 4.559 1.895 -5.632 1.00 78.00 138 CYS A O 1
ATOM 1097 N N . GLN A 1 139 ? 4.873 -0.135 -6.553 1.00 79.12 139 GLN A N 1
ATOM 1098 C CA . GLN A 1 139 ? 4.416 -0.894 -5.390 1.00 79.12 139 GLN A CA 1
ATOM 1099 C C . GLN A 1 139 ? 5.483 -1.880 -4.927 1.00 79.12 139 GLN A C 1
ATOM 1101 O O . GLN A 1 139 ? 6.228 -2.450 -5.728 1.00 79.12 139 GLN A O 1
ATOM 1106 N N . TRP A 1 140 ? 5.544 -2.074 -3.610 1.00 79.62 140 TRP A N 1
ATOM 1107 C CA . TRP A 1 140 ? 6.299 -3.165 -3.015 1.00 79.62 140 TRP A CA 1
ATOM 1108 C C . TRP A 1 140 ? 5.461 -4.439 -3.075 1.00 79.62 140 TRP A C 1
ATOM 1110 O O . TRP A 1 140 ? 4.470 -4.591 -2.358 1.00 79.62 140 TRP A O 1
ATOM 1120 N N . MET A 1 141 ? 5.888 -5.367 -3.919 1.00 77.06 141 MET A N 1
ATOM 1121 C CA . MET A 1 141 ? 5.301 -6.690 -4.004 1.00 77.06 141 MET A CA 1
ATOM 1122 C C . MET A 1 141 ? 5.995 -7.576 -2.976 1.00 77.06 141 MET A C 1
ATOM 1124 O O . MET A 1 141 ? 7.122 -8.021 -3.178 1.00 77.06 141 MET A O 1
ATOM 1128 N N . ALA A 1 142 ? 5.330 -7.832 -1.852 1.00 71.88 142 ALA A N 1
ATOM 1129 C CA . ALA A 1 142 ? 5.754 -8.852 -0.902 1.00 71.88 142 ALA A CA 1
ATOM 1130 C C . ALA A 1 142 ? 4.843 -10.068 -0.995 1.00 71.88 142 ALA A C 1
ATOM 1132 O O . ALA A 1 142 ? 3.617 -9.965 -0.936 1.00 71.88 142 ALA A O 1
ATOM 1133 N N . ARG A 1 143 ? 5.451 -11.255 -1.018 1.00 66.56 143 ARG A N 1
ATOM 1134 C CA . ARG A 1 143 ? 4.710 -12.481 -0.718 1.00 66.56 143 ARG A CA 1
ATOM 1135 C C . ARG A 1 143 ? 4.152 -12.413 0.702 1.00 66.56 143 ARG A C 1
ATOM 1137 O O . ARG A 1 143 ? 4.835 -11.952 1.619 1.00 66.56 143 ARG A O 1
ATOM 1144 N N . LYS A 1 144 ? 2.928 -12.924 0.866 1.00 58.12 144 LYS A N 1
ATOM 1145 C CA . LYS A 1 144 ? 2.182 -12.970 2.130 1.00 58.12 144 LYS A CA 1
ATOM 1146 C C . LYS A 1 144 ? 3.097 -13.353 3.302 1.00 58.12 144 LYS A C 1
ATOM 1148 O O . LYS A 1 144 ? 3.719 -14.418 3.279 1.00 58.12 144 LYS A O 1
ATOM 1153 N N . CYS A 1 145 ? 3.155 -12.506 4.335 1.00 52.56 145 CYS A N 1
ATOM 1154 C CA . CYS A 1 145 ? 3.759 -12.891 5.611 1.00 52.56 145 CYS A CA 1
ATOM 1155 C C . CYS A 1 145 ? 2.988 -14.114 6.120 1.00 52.56 145 CYS A C 1
ATOM 1157 O O . CYS A 1 145 ? 1.760 -14.079 6.212 1.00 52.56 145 CYS A O 1
ATOM 1159 N N . ARG A 1 146 ? 3.689 -15.230 6.356 1.00 45.91 146 ARG A N 1
ATOM 1160 C CA . ARG A 1 146 ? 3.073 -16.488 6.794 1.00 45.91 146 ARG A CA 1
ATOM 1161 C C . ARG A 1 146 ? 2.321 -16.206 8.093 1.00 45.91 146 ARG A C 1
ATOM 1163 O O . ARG A 1 146 ? 2.953 -15.969 9.118 1.00 45.91 146 ARG A O 1
ATOM 1170 N N . ASP A 1 147 ? 0.991 -16.193 8.029 1.00 41.97 147 ASP A N 1
ATOM 1171 C CA . ASP A 1 147 ? 0.143 -15.939 9.190 1.00 41.97 147 ASP A CA 1
ATOM 1172 C C . ASP A 1 147 ? 0.357 -17.097 10.170 1.00 41.97 147 ASP A C 1
ATOM 1174 O O . ASP A 1 147 ? -0.083 -18.224 9.940 1.00 41.97 147 ASP A O 1
ATOM 1178 N N . ARG A 1 148 ? 1.136 -16.852 11.225 1.00 42.00 148 ARG A N 1
ATOM 1179 C CA . ARG A 1 148 ? 1.306 -17.789 12.335 1.00 42.00 148 ARG A CA 1
ATOM 1180 C C . ARG A 1 148 ? 0.469 -17.319 13.515 1.00 42.00 148 ARG A C 1
ATOM 1182 O O . ARG A 1 148 ? 0.942 -17.297 14.645 1.00 42.00 148 ARG A O 1
ATOM 1189 N N . ARG A 1 149 ? -0.794 -16.969 13.272 1.00 42.75 149 ARG A N 1
ATOM 1190 C CA . ARG A 1 149 ? -1.791 -16.844 14.331 1.00 42.75 149 ARG A CA 1
ATOM 1191 C C . ARG A 1 149 ? -2.177 -18.227 14.867 1.00 42.75 149 ARG A C 1
ATOM 1193 O O . ARG A 1 149 ? -3.215 -18.780 14.539 1.00 42.75 149 ARG A O 1
ATOM 1200 N N . ARG A 1 150 ? -1.354 -18.752 15.782 1.00 37.28 150 ARG A N 1
ATOM 1201 C CA . ARG A 1 150 ? -1.905 -19.296 17.032 1.00 37.28 150 ARG A CA 1
ATOM 1202 C C . ARG A 1 150 ? -2.202 -18.083 17.912 1.00 37.28 150 ARG A C 1
ATOM 1204 O O . ARG A 1 150 ? -1.396 -17.732 18.766 1.00 37.28 150 ARG A O 1
ATOM 1211 N N . VAL A 1 151 ? -3.305 -17.385 17.644 1.00 41.53 151 VAL A N 1
ATOM 1212 C CA . VAL A 1 151 ? -3.885 -16.522 18.679 1.00 41.53 151 VAL A CA 1
ATOM 1213 C C . VAL A 1 151 ? -4.459 -17.506 19.681 1.00 41.53 151 VAL A C 1
ATOM 1215 O O . VAL A 1 151 ? -5.355 -18.275 19.339 1.00 41.53 151 VAL A O 1
ATOM 1218 N N . GLY A 1 152 ? -3.837 -17.585 20.855 1.00 35.28 152 GLY A N 1
ATOM 1219 C CA . GLY A 1 152 ? -4.371 -18.371 21.954 1.00 35.28 152 GLY A CA 1
ATOM 1220 C C . GLY A 1 152 ? -5.817 -17.958 22.187 1.00 35.28 152 GLY A C 1
ATOM 1221 O O . GLY A 1 152 ? -6.112 -16.770 22.289 1.00 35.28 152 GLY A O 1
ATOM 1222 N N . SER A 1 153 ? -6.698 -18.953 22.208 1.00 29.95 153 SER A N 1
ATOM 1223 C CA . SER A 1 153 ? -8.038 -18.852 22.768 1.00 29.95 153 SER A CA 1
ATOM 1224 C C . SER A 1 153 ? -7.925 -18.231 24.157 1.00 29.95 153 SER A C 1
ATOM 1226 O O . SER A 1 153 ? -7.439 -18.884 25.078 1.00 29.95 153 SER A O 1
ATOM 1228 N N . ILE A 1 154 ? -8.320 -16.969 24.293 1.00 37.59 154 ILE A N 1
ATOM 1229 C CA . ILE A 1 154 ? -8.610 -16.388 25.599 1.00 37.59 154 ILE A CA 1
ATOM 1230 C C . ILE A 1 154 ? -10.058 -16.795 25.876 1.00 37.59 154 ILE A C 1
ATOM 1232 O O . ILE A 1 154 ? -10.975 -16.304 25.217 1.00 37.59 154 ILE A O 1
ATOM 1236 N N . HIS A 1 155 ? -10.209 -17.800 26.740 1.00 33.31 155 HIS A N 1
ATOM 1237 C CA . HIS A 1 155 ? -11.453 -18.080 27.452 1.00 33.31 155 HIS A CA 1
ATOM 1238 C C . HIS A 1 155 ? -11.645 -17.046 28.558 1.00 33.31 155 HIS A C 1
ATOM 1240 O O . HIS A 1 155 ? -10.616 -16.640 29.148 1.00 33.31 155 HIS A O 1
#

Secondary structure (DSSP, 8-state):
-HHHHHH--------GGGG--------S-S----SSPPPP----TTHHHHHHHHS----SPP-PPPGGG--SS--SGGG--S-EEEEEEEPPPTT-SS---EE-TTSS-EE-S-HHHHHHT--SPP---HHHH-EEEEEEE--------------

InterPro domains:
  IPR004868 DNA-directed DNA polymerase, family B, mitochondria/virus [PF03175] (16-104)
  IPR043502 DNA/RNA polymerase superfamily [SSF56672] (5-119)

Sequence (155 aa):
MADFFANHEVSRILQMERALVGCRTEVFRLIVDDKGKIMNFNDVISLYPSVMKYCRFPVEPPRDVPAKDLKVPMTAPEDLTFSGFMLCRVLAPDDLRLPLIADKSCGKLVFGLCKICMREENQEDCQHTDDERSFTACQWMARKCRDRRRVGSIH